Protein AF-A0A7I8I9F3-F1 (afdb_monomer_lite)

Organism: Spirodela intermedia (NCBI:txid51605)

Structure (mmCIF, N/CA/C/O backbone):
data_AF-A0A7I8I9F3-F1
#
_entry.id   AF-A0A7I8I9F3-F1
#
loop_
_atom_site.group_PDB
_atom_site.id
_atom_site.type_symbol
_atom_site.label_atom_id
_atom_site.label_alt_id
_atom_site.label_comp_id
_atom_site.label_asym_id
_atom_site.label_entity_id
_atom_site.label_seq_id
_atom_site.pdbx_PDB_ins_code
_atom_site.Cartn_x
_atom_site.Cartn_y
_atom_site.Cartn_z
_atom_site.occupancy
_atom_site.B_iso_or_equiv
_atom_site.auth_seq_id
_atom_site.auth_comp_id
_atom_site.auth_asym_id
_atom_site.auth_atom_id
_atom_site.pdbx_PDB_model_num
ATOM 1 N N . MET A 1 1 ? 22.696 16.060 -45.189 1.00 35.75 1 MET A N 1
ATOM 2 C CA . MET A 1 1 ? 22.919 15.353 -43.911 1.00 35.75 1 MET A CA 1
ATOM 3 C C . MET A 1 1 ? 21.674 15.586 -43.075 1.00 35.75 1 MET A C 1
ATOM 5 O O . MET A 1 1 ? 21.546 16.652 -42.491 1.00 35.75 1 MET A O 1
ATOM 9 N N . SER A 1 2 ? 20.690 14.686 -43.151 1.00 40.72 2 SER A N 1
ATOM 10 C CA . SER A 1 2 ? 19.454 14.842 -42.379 1.00 40.72 2 SER A CA 1
ATOM 11 C C . SER A 1 2 ? 19.778 14.616 -40.912 1.00 40.72 2 SER A C 1
ATOM 13 O O . SER A 1 2 ? 20.200 13.526 -40.532 1.00 40.72 2 SER A O 1
ATOM 15 N N . VAL A 1 3 ? 19.622 15.669 -40.116 1.00 49.75 3 VAL A N 1
ATOM 16 C CA . VAL A 1 3 ? 19.588 15.590 -38.659 1.00 49.75 3 VAL A CA 1
ATOM 17 C C . VAL A 1 3 ? 18.435 14.648 -38.327 1.00 49.75 3 VAL A C 1
ATOM 19 O O . VAL A 1 3 ? 17.273 15.012 -38.499 1.00 49.75 3 VAL A O 1
ATOM 22 N N . MET A 1 4 ? 18.742 13.406 -37.948 1.00 49.41 4 MET A N 1
ATOM 23 C CA . MET A 1 4 ? 17.748 12.543 -37.322 1.00 49.41 4 MET A CA 1
ATOM 24 C C . MET A 1 4 ? 17.435 13.196 -35.983 1.00 49.41 4 MET A C 1
ATOM 26 O O . MET A 1 4 ? 18.217 13.081 -35.043 1.00 49.41 4 MET A O 1
ATOM 30 N N . GLY A 1 5 ? 16.350 13.970 -35.936 1.00 49.72 5 GLY A N 1
ATOM 31 C CA . GLY A 1 5 ? 15.802 14.451 -34.681 1.00 49.72 5 GLY A CA 1
ATOM 32 C C . GLY A 1 5 ? 15.521 13.225 -33.831 1.00 49.72 5 GLY A C 1
ATOM 33 O O . GLY A 1 5 ? 14.683 12.403 -34.197 1.00 49.72 5 GLY A O 1
ATOM 34 N N . SER A 1 6 ? 16.279 13.058 -32.750 1.00 57.59 6 SER A N 1
ATOM 35 C CA . SER A 1 6 ? 15.941 12.098 -31.708 1.00 57.59 6 SER A CA 1
ATOM 36 C C . SER A 1 6 ? 14.482 12.352 -31.328 1.00 57.59 6 SER A C 1
ATOM 38 O O . SER A 1 6 ? 14.160 13.512 -31.040 1.00 57.59 6 SER A O 1
ATOM 40 N N . PRO A 1 7 ? 13.594 11.342 -31.380 1.00 64.19 7 PRO A N 1
ATOM 41 C CA . PRO A 1 7 ? 12.217 11.536 -30.958 1.00 64.19 7 PRO A CA 1
ATOM 42 C C . PRO A 1 7 ? 12.259 12.093 -29.535 1.00 64.19 7 PRO A C 1
ATOM 44 O O . PRO A 1 7 ? 12.897 11.506 -28.660 1.00 64.19 7 PRO A O 1
ATOM 47 N N . MET A 1 8 ? 11.680 13.280 -29.327 1.00 77.00 8 MET A N 1
ATOM 48 C CA . MET A 1 8 ? 11.521 13.825 -27.983 1.00 77.00 8 MET A CA 1
ATOM 49 C C . MET A 1 8 ? 10.540 12.906 -27.268 1.00 77.00 8 MET A C 1
ATOM 51 O O . MET A 1 8 ? 9.336 13.020 -27.459 1.00 77.00 8 MET A O 1
ATOM 55 N N . VAL A 1 9 ? 11.079 11.955 -26.512 1.00 87.06 9 VAL A N 1
ATOM 5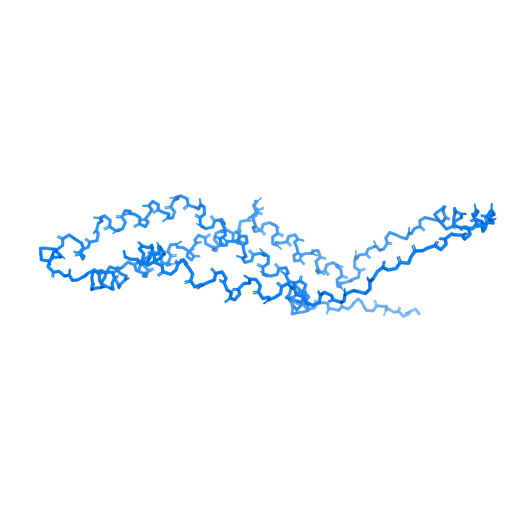6 C CA . VAL A 1 9 ? 10.287 11.058 -25.679 1.00 87.06 9 VAL A CA 1
ATOM 57 C C . VAL A 1 9 ? 9.702 11.884 -24.548 1.00 87.06 9 VAL A C 1
ATOM 59 O O . VAL A 1 9 ? 10.446 12.484 -23.767 1.00 87.06 9 VAL A O 1
ATOM 62 N N . SER A 1 10 ? 8.378 11.923 -24.475 1.00 91.25 10 SER A N 1
ATOM 63 C CA . SER A 1 10 ? 7.667 12.555 -23.373 1.00 91.25 10 SER A CA 1
ATOM 64 C C . SER A 1 10 ? 7.547 11.594 -22.180 1.00 91.25 10 SER A C 1
ATOM 66 O O . SER A 1 10 ? 7.613 10.371 -22.348 1.00 91.25 10 SER A O 1
ATOM 68 N N . PRO A 1 11 ? 7.375 12.110 -20.952 1.00 91.62 11 PRO A N 1
ATOM 69 C CA . PRO A 1 11 ? 7.046 11.281 -19.793 1.00 91.62 11 PRO A CA 1
ATOM 70 C C . PRO A 1 11 ? 5.784 10.430 -20.001 1.00 91.62 11 PRO A C 1
ATOM 72 O O . PRO A 1 11 ? 5.716 9.301 -19.514 1.00 91.62 11 PRO A O 1
ATOM 75 N N . GLU A 1 12 ? 4.808 10.949 -20.747 1.00 94.06 12 GLU A N 1
ATOM 76 C CA . GLU A 1 12 ? 3.563 10.263 -21.084 1.00 94.06 12 GLU A CA 1
ATOM 77 C C . GLU A 1 12 ? 3.822 9.013 -21.936 1.00 94.06 12 GLU A C 1
ATOM 79 O O . GLU A 1 12 ? 3.263 7.960 -21.634 1.00 94.06 12 GLU A O 1
ATOM 84 N N . ASP A 1 13 ? 4.734 9.085 -22.914 1.00 92.38 13 ASP A N 1
ATOM 85 C CA . ASP A 1 13 ? 5.115 7.932 -23.749 1.00 92.38 13 ASP A CA 1
ATOM 86 C C . ASP A 1 13 ? 5.750 6.808 -22.909 1.00 92.38 13 ASP A C 1
ATOM 88 O O . ASP A 1 13 ? 5.501 5.616 -23.119 1.00 92.38 13 ASP A O 1
ATOM 92 N N . VAL A 1 14 ? 6.579 7.183 -21.927 1.00 93.81 14 VAL A N 1
ATOM 93 C CA . VAL A 1 14 ? 7.208 6.232 -20.996 1.00 93.81 14 VAL A CA 1
ATOM 94 C C . VAL A 1 14 ? 6.147 5.564 -20.127 1.00 93.81 14 VAL A C 1
ATOM 96 O O . VAL A 1 14 ? 6.166 4.342 -19.957 1.00 93.81 14 VAL A O 1
ATOM 99 N N . LEU A 1 15 ? 5.211 6.351 -19.592 1.00 94.19 15 LEU A N 1
ATOM 100 C CA . LEU A 1 15 ? 4.132 5.842 -18.756 1.00 94.19 15 LEU A CA 1
ATOM 101 C C . LEU A 1 15 ? 3.202 4.911 -19.541 1.00 94.19 15 LEU A C 1
ATOM 103 O O . LEU A 1 15 ? 2.893 3.822 -19.062 1.00 94.19 15 LEU A O 1
ATOM 107 N N . GLU A 1 16 ? 2.800 5.297 -20.751 1.00 94.50 16 GLU A N 1
ATOM 108 C CA . GLU A 1 16 ? 1.965 4.473 -21.625 1.00 94.50 16 GLU A CA 1
ATOM 109 C C . GLU A 1 16 ? 2.648 3.135 -21.936 1.00 94.50 16 GLU A C 1
ATOM 111 O O . GLU A 1 16 ? 2.029 2.075 -21.809 1.00 94.50 16 GLU A O 1
ATOM 116 N N . SER A 1 17 ? 3.949 3.150 -22.249 1.00 94.38 17 SER A N 1
ATOM 117 C CA . SER A 1 17 ? 4.720 1.918 -22.441 1.00 94.38 17 SER A CA 1
ATOM 118 C C . SER A 1 17 ? 4.699 1.017 -21.198 1.00 94.38 17 SER A C 1
ATOM 120 O O . SER A 1 17 ? 4.470 -0.185 -21.331 1.00 94.38 17 SER A O 1
ATOM 122 N N . LEU A 1 18 ? 4.928 1.577 -20.005 1.00 95.25 18 LEU A N 1
ATOM 123 C CA . LEU A 1 18 ? 4.941 0.834 -18.734 1.00 95.25 18 LEU A CA 1
ATOM 124 C C . LEU A 1 18 ? 3.560 0.288 -18.334 1.00 95.25 18 LEU A C 1
ATOM 126 O O . LEU A 1 18 ? 3.452 -0.701 -17.603 1.00 95.25 18 LEU A O 1
ATOM 130 N N . MET A 1 19 ? 2.487 0.960 -18.749 1.00 94.44 19 MET A N 1
ATOM 131 C CA . MET A 1 19 ? 1.121 0.488 -18.532 1.00 94.44 19 MET A CA 1
ATOM 132 C C . MET A 1 19 ? 0.786 -0.666 -19.479 1.00 94.44 19 MET A C 1
ATOM 134 O O . MET A 1 19 ? 0.196 -1.659 -19.056 1.00 94.44 19 MET A O 1
ATOM 138 N N . ASN A 1 20 ? 1.204 -0.565 -20.742 1.00 94.88 20 ASN A N 1
ATOM 139 C CA . ASN A 1 20 ? 0.894 -1.549 -21.776 1.00 94.88 20 ASN A CA 1
ATOM 140 C C . ASN A 1 20 ? 1.638 -2.883 -21.602 1.00 94.88 20 ASN A C 1
ATOM 142 O O . ASN A 1 20 ? 1.128 -3.924 -22.017 1.00 94.88 20 ASN A O 1
ATOM 146 N N . ASP A 1 21 ? 2.824 -2.880 -20.989 1.00 92.56 21 ASP A N 1
ATOM 147 C CA . ASP A 1 21 ? 3.608 -4.096 -20.737 1.00 92.56 21 ASP A CA 1
ATOM 148 C C . ASP A 1 21 ? 3.331 -4.753 -19.366 1.00 92.56 21 ASP A C 1
ATOM 150 O O . ASP A 1 21 ? 3.872 -5.821 -19.065 1.00 92.56 21 ASP A O 1
ATOM 154 N N . GLY A 1 22 ? 2.454 -4.152 -18.550 1.00 93.56 22 GLY A N 1
ATOM 155 C CA . GLY A 1 22 ? 2.079 -4.650 -17.224 1.00 93.56 22 GLY A CA 1
ATOM 156 C C . GLY A 1 22 ? 3.114 -4.374 -16.127 1.00 93.56 22 GLY A C 1
ATOM 157 O O . GLY A 1 22 ? 2.980 -4.878 -15.006 1.00 93.56 22 GLY A O 1
ATOM 158 N N . THR A 1 23 ? 4.142 -3.568 -16.402 1.00 95.06 23 THR A N 1
ATOM 159 C CA . THR A 1 23 ? 5.173 -3.215 -15.418 1.00 95.06 23 THR A CA 1
ATOM 160 C C . THR A 1 23 ? 4.595 -2.413 -14.256 1.00 95.06 23 THR A C 1
ATOM 162 O O . THR A 1 23 ? 4.927 -2.694 -13.102 1.00 95.06 23 THR A O 1
ATOM 165 N N . VAL A 1 24 ? 3.672 -1.478 -14.521 1.00 94.75 24 VAL A N 1
ATOM 166 C CA . VAL A 1 24 ? 2.974 -0.717 -13.463 1.00 94.75 24 VAL A CA 1
ATOM 167 C C . VAL A 1 24 ? 2.241 -1.652 -12.496 1.00 94.75 24 VAL A C 1
ATOM 169 O O . VAL A 1 24 ? 2.320 -1.480 -11.279 1.00 94.75 24 VAL A O 1
ATOM 172 N N . ASP A 1 25 ? 1.582 -2.690 -13.013 1.00 96.31 25 ASP A N 1
ATOM 173 C CA . ASP A 1 25 ? 0.880 -3.676 -12.189 1.00 96.31 25 ASP A CA 1
ATOM 174 C C . ASP A 1 25 ? 1.836 -4.530 -11.358 1.00 96.31 25 ASP A C 1
ATOM 176 O O . ASP A 1 25 ? 1.572 -4.796 -10.181 1.00 96.31 25 ASP A O 1
ATOM 180 N N . SER A 1 26 ? 2.966 -4.925 -11.948 1.00 96.81 26 SER A N 1
ATOM 181 C CA . SER A 1 26 ? 4.029 -5.656 -11.257 1.00 96.81 26 SER A CA 1
ATOM 182 C C . SER A 1 26 ? 4.612 -4.837 -10.101 1.00 96.81 26 SER A C 1
ATOM 184 O O . SER A 1 26 ? 4.713 -5.334 -8.976 1.00 96.81 26 SER A O 1
ATOM 186 N N . ILE A 1 27 ? 4.914 -3.556 -10.339 1.00 95.88 27 ILE A N 1
ATOM 187 C CA . ILE A 1 27 ? 5.397 -2.623 -9.310 1.00 95.88 27 ILE A CA 1
ATOM 188 C C . ILE A 1 27 ? 4.346 -2.458 -8.208 1.00 95.88 27 ILE A C 1
ATOM 190 O O . ILE A 1 27 ? 4.662 -2.614 -7.028 1.00 95.88 27 ILE A O 1
ATOM 194 N N . ARG A 1 28 ? 3.078 -2.228 -8.571 1.00 96.00 28 ARG A N 1
ATOM 195 C CA . ARG A 1 28 ? 1.970 -2.126 -7.609 1.00 96.00 28 ARG A CA 1
ATOM 196 C C . ARG A 1 28 ? 1.875 -3.368 -6.722 1.00 96.00 28 ARG A C 1
ATOM 198 O O . ARG A 1 28 ? 1.729 -3.247 -5.507 1.00 96.00 28 ARG A O 1
ATOM 205 N N . LEU A 1 29 ? 1.994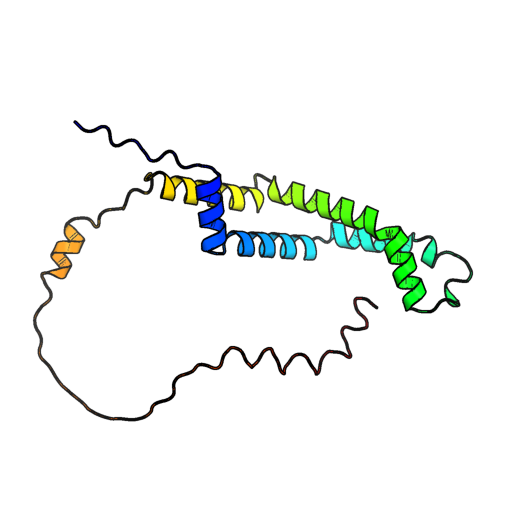 -4.561 -7.304 1.00 96.81 29 LEU A N 1
ATOM 206 C CA . LEU A 1 29 ? 1.962 -5.815 -6.555 1.00 96.81 29 LEU A CA 1
ATOM 207 C C . LEU A 1 29 ? 3.156 -5.942 -5.596 1.00 96.81 29 LEU A C 1
ATOM 209 O O . LEU A 1 29 ? 2.976 -6.370 -4.455 1.00 96.81 29 LEU A O 1
ATOM 213 N N . LYS A 1 30 ? 4.360 -5.539 -6.022 1.00 96.44 30 LYS A N 1
ATOM 214 C CA . LYS A 1 30 ? 5.555 -5.519 -5.163 1.00 96.44 30 LYS A CA 1
ATOM 215 C C . LYS A 1 30 ? 5.381 -4.591 -3.962 1.00 96.44 30 LYS A C 1
ATOM 217 O O . LYS A 1 30 ? 5.643 -5.027 -2.842 1.00 96.44 30 LYS A O 1
ATOM 222 N N . ILE A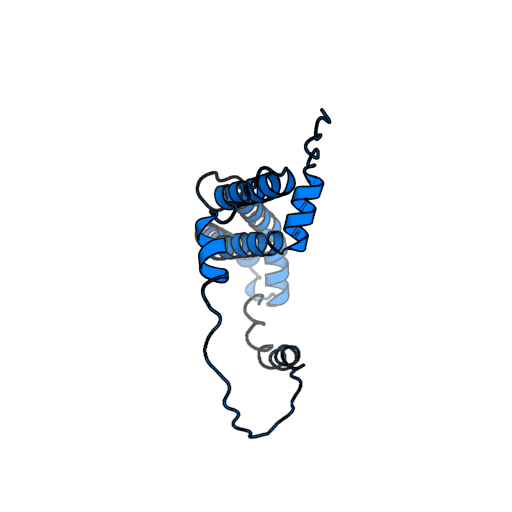 1 31 ? 4.876 -3.374 -4.177 1.00 95.94 31 ILE A N 1
ATOM 223 C CA . ILE A 1 31 ? 4.578 -2.410 -3.105 1.00 95.94 31 ILE A CA 1
ATOM 224 C C . ILE A 1 31 ? 3.593 -3.022 -2.103 1.00 95.94 31 ILE A C 1
ATOM 226 O O . ILE A 1 31 ? 3.862 -3.048 -0.904 1.00 95.94 31 ILE A O 1
ATOM 230 N N . ILE A 1 32 ? 2.478 -3.582 -2.588 1.00 95.38 32 ILE A N 1
ATOM 231 C CA . ILE A 1 32 ? 1.465 -4.220 -1.732 1.00 95.38 32 ILE A CA 1
ATOM 232 C C . ILE A 1 32 ? 2.079 -5.356 -0.908 1.00 95.38 32 ILE A C 1
ATOM 234 O O . ILE A 1 32 ? 1.805 -5.468 0.286 1.00 95.38 32 ILE A O 1
ATOM 238 N N . ASN A 1 33 ? 2.905 -6.204 -1.521 1.00 96.62 33 ASN A N 1
ATOM 239 C CA . ASN A 1 33 ? 3.527 -7.328 -0.827 1.00 96.62 33 ASN A CA 1
ATOM 240 C C . ASN A 1 33 ? 4.516 -6.866 0.249 1.00 96.62 33 ASN A C 1
ATOM 242 O O . ASN A 1 33 ? 4.523 -7.434 1.339 1.00 96.62 33 ASN A O 1
ATOM 246 N N . GLN A 1 34 ? 5.303 -5.821 -0.018 1.00 95.31 34 GLN A N 1
ATOM 247 C CA . GLN A 1 34 ? 6.218 -5.260 0.977 1.00 95.31 34 GLN A CA 1
ATOM 248 C C . GLN A 1 34 ? 5.471 -4.585 2.132 1.00 95.31 34 GLN A C 1
ATOM 250 O O . GLN A 1 34 ? 5.813 -4.827 3.285 1.00 95.31 34 GLN A O 1
ATOM 255 N N . LEU A 1 35 ? 4.391 -3.841 1.864 1.00 94.50 35 LEU A N 1
ATOM 256 C CA . LEU A 1 35 ? 3.532 -3.299 2.925 1.00 94.50 35 LEU A CA 1
ATOM 257 C C . LEU A 1 35 ? 2.887 -4.398 3.772 1.00 94.50 35 LEU A C 1
ATOM 259 O O . LEU A 1 35 ? 2.868 -4.305 4.995 1.00 94.50 35 LEU A O 1
ATOM 263 N N . LYS A 1 36 ? 2.379 -5.462 3.140 1.00 93.50 36 LYS A N 1
ATOM 264 C CA . LYS A 1 36 ? 1.805 -6.616 3.851 1.00 93.50 36 LYS A CA 1
ATOM 265 C C . LYS A 1 36 ? 2.835 -7.352 4.706 1.00 93.50 36 LYS A C 1
ATOM 267 O O . LYS A 1 36 ? 2.455 -7.994 5.682 1.00 93.50 36 LYS A O 1
ATOM 272 N N . ALA A 1 37 ? 4.113 -7.293 4.344 1.00 95.25 37 ALA A N 1
ATOM 273 C CA . ALA A 1 37 ? 5.215 -7.863 5.112 1.00 95.25 37 ALA A CA 1
ATOM 274 C C . ALA A 1 37 ? 5.807 -6.883 6.142 1.00 95.25 37 ALA A C 1
ATOM 276 O O . ALA A 1 37 ? 6.666 -7.279 6.924 1.00 95.25 37 ALA A O 1
ATOM 277 N N . ASN A 1 38 ? 5.361 -5.623 6.168 1.00 94.62 38 ASN A N 1
ATOM 278 C CA . ASN A 1 38 ? 5.882 -4.615 7.079 1.00 94.62 38 ASN A CA 1
ATOM 279 C C . ASN A 1 38 ? 5.358 -4.855 8.505 1.00 94.62 38 ASN A C 1
ATOM 281 O O . ASN A 1 38 ? 4.223 -4.511 8.843 1.00 94.62 38 ASN A O 1
ATOM 285 N N . GLU A 1 39 ? 6.207 -5.440 9.348 1.00 95.56 39 GLU A N 1
ATOM 286 C CA . GLU A 1 39 ? 5.892 -5.712 10.753 1.00 95.56 39 GLU A CA 1
ATOM 287 C C . GLU A 1 39 ? 5.687 -4.437 11.575 1.00 95.56 39 GLU A C 1
ATOM 289 O O . GLU A 1 39 ? 4.878 -4.429 12.497 1.00 95.56 39 GLU A O 1
ATOM 294 N N . GLU A 1 40 ? 6.342 -3.325 11.236 1.00 95.25 40 GLU A N 1
ATOM 295 C CA . GLU A 1 40 ? 6.138 -2.063 11.949 1.00 95.25 40 GLU A CA 1
ATOM 296 C C . GLU A 1 40 ? 4.712 -1.530 11.752 1.00 95.25 40 GLU A C 1
ATOM 298 O O . GLU A 1 40 ? 4.068 -1.090 12.707 1.00 95.25 40 GLU A O 1
ATOM 303 N N . LEU A 1 41 ? 4.186 -1.610 10.526 1.00 95.31 41 LEU A N 1
ATOM 304 C CA . LEU A 1 41 ? 2.814 -1.204 10.225 1.00 95.31 41 LEU A CA 1
ATOM 305 C C . LEU A 1 41 ? 1.791 -2.129 10.904 1.00 95.31 41 LEU A C 1
ATOM 307 O O . LEU A 1 41 ? 0.778 -1.653 11.427 1.00 95.31 41 LEU A O 1
ATOM 311 N N . LYS A 1 42 ? 2.070 -3.439 10.956 1.00 95.88 42 LYS A N 1
ATOM 312 C CA . LYS A 1 42 ? 1.240 -4.409 11.689 1.00 95.88 42 LYS A CA 1
ATOM 313 C C . LYS A 1 42 ? 1.228 -4.116 13.184 1.00 95.88 42 LYS A C 1
ATOM 315 O O . LYS A 1 42 ? 0.154 -3.966 13.757 1.00 95.88 42 LYS A O 1
ATOM 320 N N . ASN A 1 43 ? 2.402 -3.963 13.792 1.00 96.81 43 ASN A N 1
ATOM 321 C CA . ASN A 1 43 ? 2.547 -3.675 15.218 1.00 96.81 43 ASN A CA 1
ATOM 322 C C . ASN A 1 43 ? 1.900 -2.341 15.590 1.00 96.81 43 ASN A C 1
ATOM 324 O O . ASN A 1 43 ? 1.230 -2.239 16.615 1.00 96.81 43 ASN A O 1
ATOM 328 N N . TYR A 1 44 ? 2.035 -1.329 14.731 1.00 96.00 44 TYR A N 1
ATOM 329 C CA . TYR A 1 44 ? 1.328 -0.067 14.900 1.00 96.00 44 TYR A CA 1
ATOM 330 C C . TYR A 1 44 ? -0.189 -0.275 14.930 1.00 96.00 44 TYR A C 1
ATOM 332 O O . TYR A 1 44 ? -0.839 0.170 15.874 1.00 96.00 44 TYR A O 1
ATOM 340 N N . THR A 1 45 ? -0.737 -1.001 13.952 1.00 94.12 45 THR A N 1
ATOM 341 C CA . THR A 1 45 ? -2.177 -1.285 13.864 1.00 94.12 45 THR A CA 1
ATOM 342 C C . THR A 1 45 ? -2.672 -2.066 15.083 1.00 94.12 45 THR A C 1
ATOM 344 O O . THR A 1 45 ? -3.678 -1.685 15.673 1.00 94.12 45 THR A O 1
ATOM 347 N N . ILE A 1 46 ? -1.936 -3.094 15.522 1.00 95.31 46 ILE A N 1
ATOM 348 C CA . ILE A 1 46 ? -2.241 -3.853 16.746 1.00 95.31 46 ILE A CA 1
ATOM 349 C C . ILE A 1 46 ? -2.278 -2.911 17.955 1.00 95.31 46 ILE A C 1
ATOM 351 O O . ILE A 1 46 ? -3.273 -2.877 18.672 1.00 95.31 46 ILE A O 1
ATOM 355 N N . SER A 1 47 ? -1.255 -2.069 18.129 1.00 96.19 47 SER A N 1
ATOM 356 C CA . SER A 1 47 ? -1.192 -1.133 19.259 1.00 96.19 47 SER A CA 1
ATOM 357 C C . SER A 1 47 ? -2.312 -0.084 19.248 1.00 96.19 47 SER A C 1
ATOM 359 O O . SER A 1 47 ? -2.734 0.386 20.303 1.00 96.19 47 SER A O 1
ATOM 361 N N . MET A 1 48 ? -2.800 0.298 18.064 1.00 94.75 48 MET A N 1
ATOM 362 C CA . MET A 1 48 ? -3.942 1.200 17.914 1.00 94.75 48 MET A CA 1
ATOM 363 C C . MET A 1 48 ? -5.248 0.512 18.316 1.00 94.75 48 MET A C 1
ATOM 365 O O . MET A 1 48 ? -6.062 1.116 19.009 1.00 94.75 48 MET A O 1
ATOM 369 N N . VAL A 1 49 ? -5.422 -0.758 17.942 1.00 94.19 49 VAL A N 1
ATOM 370 C CA . VAL A 1 49 ? -6.572 -1.574 18.355 1.00 94.19 49 VAL A CA 1
ATOM 371 C C . VAL A 1 49 ? -6.566 -1.792 19.868 1.00 94.19 49 VAL A C 1
ATOM 373 O O . VAL A 1 49 ? -7.584 -1.574 20.512 1.00 94.19 49 VAL A O 1
ATOM 376 N N . GLU A 1 50 ? -5.424 -2.128 20.466 1.00 93.81 50 GLU A N 1
ATOM 377 C CA . GLU A 1 50 ? -5.302 -2.309 21.923 1.00 93.81 50 GLU A CA 1
ATOM 378 C C . GLU A 1 50 ? -5.673 -1.043 22.711 1.00 93.81 50 GLU A C 1
ATOM 380 O O . GLU A 1 50 ? -6.283 -1.118 23.778 1.00 93.81 50 GLU A O 1
ATOM 385 N N . ARG A 1 51 ? -5.335 0.134 22.174 1.00 94.12 51 ARG A N 1
ATOM 386 C CA . ARG A 1 51 ? -5.635 1.441 22.781 1.00 94.12 51 ARG A CA 1
ATOM 387 C C . ARG A 1 51 ? -6.971 2.037 22.332 1.00 94.12 51 ARG A C 1
ATOM 389 O O . ARG A 1 51 ? -7.277 3.164 22.722 1.00 94.12 51 ARG A O 1
ATOM 396 N N . SER A 1 52 ? -7.753 1.321 21.524 1.00 94.56 52 SER A N 1
ATOM 397 C CA . SER A 1 52 ? -9.019 1.813 20.976 1.00 94.56 52 SER A CA 1
ATOM 398 C C . SER A 1 52 ? -9.992 2.182 22.087 1.00 94.56 52 SER A C 1
ATOM 400 O O . SER A 1 52 ? -10.214 1.415 23.027 1.00 94.56 52 SER A O 1
ATOM 402 N N . LYS A 1 53 ? -10.632 3.343 21.959 1.00 93.62 53 LYS A N 1
ATOM 403 C CA . LYS A 1 53 ? -11.705 3.740 22.869 1.00 93.62 53 LYS A CA 1
ATOM 404 C C . LYS A 1 53 ? -12.928 2.861 22.668 1.00 93.62 53 LYS A C 1
ATOM 406 O O . LYS A 1 53 ? -13.555 2.507 23.658 1.00 93.62 53 LYS A O 1
ATOM 411 N N . VAL A 1 54 ? -13.242 2.481 21.428 1.00 93.12 54 VAL A N 1
ATOM 412 C CA . VAL A 1 54 ? -14.377 1.599 21.110 1.00 93.12 54 VAL A CA 1
ATOM 413 C C . VAL A 1 54 ? -14.290 0.293 21.898 1.00 93.12 54 VAL A C 1
ATOM 415 O O . VAL A 1 54 ? -15.268 -0.093 22.530 1.00 93.12 54 VAL A O 1
ATOM 418 N N . LEU A 1 55 ? -13.114 -0.341 21.940 1.00 91.38 55 LEU A N 1
ATOM 419 C CA . LEU A 1 55 ? -12.927 -1.597 22.677 1.00 91.38 55 LEU A CA 1
ATOM 420 C C . LEU A 1 55 ? -12.810 -1.411 24.195 1.00 91.38 55 LEU A C 1
ATOM 422 O O . LEU A 1 55 ? -13.233 -2.283 24.948 1.00 91.38 55 LEU A O 1
ATOM 426 N N . ASN A 1 56 ? -12.254 -0.287 24.651 1.00 92.75 56 ASN A N 1
ATOM 427 C CA . ASN A 1 56 ? -12.038 -0.021 26.077 1.00 92.75 56 ASN A CA 1
ATOM 428 C C . ASN A 1 56 ? -13.220 0.699 26.763 1.00 92.75 56 ASN A C 1
ATOM 430 O O . ASN A 1 56 ? -13.137 1.030 27.948 1.00 92.75 56 ASN A O 1
ATOM 434 N N . THR A 1 57 ? -14.319 0.962 26.050 1.00 91.62 57 THR A N 1
ATOM 435 C CA . THR A 1 57 ? -15.512 1.608 26.619 1.00 91.62 57 THR A CA 1
ATOM 436 C C . THR A 1 57 ? -16.410 0.573 27.309 1.00 91.62 57 THR A C 1
ATOM 438 O O . THR A 1 57 ? -16.715 -0.462 26.713 1.00 91.62 57 THR A O 1
ATOM 441 N N . PRO A 1 58 ? -16.895 0.834 28.540 1.00 86.81 58 PRO A N 1
ATOM 442 C CA . PRO A 1 58 ? -17.841 -0.061 29.202 1.00 86.81 58 PRO A CA 1
ATOM 443 C C . PRO A 1 58 ? -19.130 -0.194 28.378 1.00 86.81 58 PRO A C 1
ATOM 445 O O . PRO A 1 58 ? -19.739 0.810 28.008 1.00 86.81 58 PRO A O 1
ATOM 448 N N . GLY A 1 59 ? -19.565 -1.425 28.106 1.00 86.81 59 GLY A N 1
ATOM 449 C CA . GLY A 1 59 ? -20.708 -1.712 27.238 1.00 86.81 59 GLY A CA 1
ATOM 450 C C . GLY A 1 59 ? -20.322 -2.204 25.842 1.00 86.81 59 GLY A C 1
ATOM 451 O O . GLY A 1 59 ? -21.207 -2.670 25.121 1.00 86.81 59 GLY A O 1
ATOM 452 N N . ALA A 1 60 ? -19.035 -2.171 25.473 1.00 89.31 60 ALA A N 1
ATOM 453 C CA . ALA A 1 60 ? -18.528 -2.792 24.248 1.00 89.31 60 ALA A CA 1
ATOM 454 C C . ALA A 1 60 ? -18.893 -4.287 24.173 1.00 89.31 60 ALA A C 1
ATOM 456 O O . ALA A 1 60 ? -19.231 -4.797 23.110 1.00 89.31 60 ALA A O 1
ATOM 457 N N . GLU A 1 61 ? -18.943 -4.977 25.315 1.00 89.25 61 GLU A N 1
ATOM 458 C CA . GLU A 1 61 ? -19.329 -6.387 25.417 1.00 89.25 61 GLU A CA 1
ATOM 459 C C . GLU A 1 61 ? -20.790 -6.677 25.030 1.00 89.25 61 GLU A C 1
ATOM 461 O O . GLU A 1 61 ? -21.153 -7.832 24.806 1.00 89.25 61 GLU A O 1
ATOM 466 N N . LYS A 1 62 ? -21.638 -5.644 24.963 1.00 92.38 62 LYS A N 1
ATOM 467 C CA . LYS A 1 62 ? -23.061 -5.754 24.602 1.00 92.38 62 LYS A CA 1
ATOM 468 C C . LYS A 1 62 ? -23.325 -5.435 23.133 1.00 92.38 62 LYS A C 1
ATOM 470 O O . LYS A 1 62 ? -24.437 -5.668 22.664 1.00 92.38 62 LYS A O 1
ATOM 475 N N . GLN A 1 63 ? -22.341 -4.881 22.428 1.00 90.69 63 GLN A N 1
ATOM 476 C CA . GLN A 1 63 ? -22.456 -4.563 21.011 1.00 90.69 63 GLN A CA 1
ATOM 477 C C . GLN A 1 63 ? -22.315 -5.821 20.160 1.00 90.69 63 GLN A C 1
ATOM 479 O O . GLN A 1 63 ? -21.637 -6.788 20.517 1.00 90.69 63 GLN A O 1
ATOM 484 N N . THR A 1 64 ? -22.956 -5.813 18.995 1.00 94.19 64 THR A N 1
ATOM 485 C CA . THR A 1 64 ? -22.750 -6.881 18.023 1.00 94.19 64 THR A CA 1
ATOM 486 C C . THR A 1 64 ? -21.358 -6.777 17.413 1.00 94.19 64 THR A C 1
ATOM 488 O O . THR A 1 64 ? -20.772 -5.700 17.302 1.00 94.19 64 THR A O 1
ATOM 491 N N . LYS A 1 65 ? -20.840 -7.909 16.934 1.00 92.50 65 LYS A N 1
ATOM 492 C CA . LYS A 1 65 ? -19.540 -7.963 16.259 1.00 92.50 65 LYS A CA 1
ATOM 493 C C . LYS A 1 65 ? -19.426 -6.938 15.122 1.00 92.50 65 LYS A C 1
ATOM 495 O O . LYS A 1 65 ? -18.402 -6.286 14.978 1.00 92.50 65 LYS A O 1
ATOM 500 N N . ARG A 1 66 ? -20.507 -6.759 14.357 1.00 94.75 66 ARG A N 1
ATOM 501 C CA . ARG A 1 66 ? -20.570 -5.787 13.264 1.00 94.75 66 ARG A CA 1
ATOM 502 C C . ARG A 1 66 ? -20.439 -4.348 13.762 1.00 94.75 66 ARG A C 1
ATOM 504 O O . ARG A 1 66 ? -19.652 -3.598 13.205 1.00 94.75 66 ARG A O 1
ATOM 511 N N . GLU A 1 67 ? -21.182 -3.979 14.801 1.00 93.19 67 GLU A N 1
ATOM 512 C CA . GLU A 1 67 ? -21.131 -2.625 15.370 1.00 93.19 67 GLU A CA 1
ATOM 513 C C . GLU A 1 67 ? -19.749 -2.308 15.941 1.00 93.19 67 GLU A C 1
ATOM 515 O O . GLU A 1 67 ? -19.235 -1.219 15.701 1.00 93.19 67 GLU A O 1
ATOM 520 N N . LEU A 1 68 ? -19.118 -3.275 16.619 1.00 93.69 68 LEU A N 1
ATOM 521 C CA . LEU A 1 68 ? -17.753 -3.129 17.126 1.00 93.69 68 LEU A CA 1
ATOM 522 C C . LEU A 1 68 ? -16.756 -2.881 15.997 1.00 93.69 68 LEU A C 1
ATOM 524 O O . LEU A 1 68 ? -15.934 -1.977 16.103 1.00 93.69 68 LEU A O 1
ATOM 528 N N . PHE A 1 69 ? -16.830 -3.648 14.910 1.00 93.56 69 PHE A N 1
ATOM 529 C CA . PHE A 1 69 ? -15.911 -3.482 13.786 1.00 93.56 69 PHE A CA 1
ATOM 530 C C . PHE A 1 69 ? -16.147 -2.202 13.001 1.00 93.56 69 PHE A C 1
ATOM 532 O O . PHE A 1 69 ? -15.180 -1.531 12.645 1.00 93.56 69 PHE A O 1
ATOM 539 N N . ASP A 1 70 ? -17.405 -1.835 12.768 1.00 95.31 70 ASP A N 1
ATOM 540 C CA . ASP A 1 70 ? -17.748 -0.585 12.095 1.00 95.31 70 ASP A CA 1
ATOM 541 C C . ASP A 1 70 ? -17.275 0.621 12.932 1.00 95.31 70 ASP A C 1
ATOM 543 O O . ASP A 1 70 ? -16.649 1.537 12.395 1.00 95.31 70 ASP A O 1
ATOM 547 N N . ALA A 1 71 ? -17.481 0.596 14.254 1.00 93.94 71 ALA A N 1
ATOM 548 C CA . ALA A 1 71 ? -17.013 1.643 15.162 1.00 93.94 71 ALA A CA 1
ATOM 549 C C . ALA A 1 71 ? -15.479 1.685 15.268 1.00 93.94 71 ALA A C 1
ATOM 551 O O . ALA A 1 71 ? -14.882 2.759 15.188 1.00 93.94 71 ALA A O 1
ATOM 552 N N . LEU A 1 72 ? -14.822 0.527 15.392 1.00 94.50 72 LEU A N 1
ATOM 553 C CA . LEU A 1 72 ? -13.362 0.424 15.434 1.00 94.50 72 LEU A CA 1
ATOM 554 C C . LEU A 1 72 ? -12.734 0.928 14.129 1.00 94.50 72 LEU A C 1
ATOM 556 O O . LEU A 1 72 ? -11.731 1.640 14.152 1.00 94.50 72 LEU A O 1
ATOM 560 N N . ARG A 1 73 ? -13.342 0.600 12.983 1.00 93.69 73 ARG A N 1
ATOM 561 C CA . ARG A 1 73 ? -12.925 1.117 11.681 1.00 93.69 73 ARG A CA 1
ATOM 562 C C . ARG A 1 73 ? -13.054 2.635 11.637 1.00 93.69 73 ARG A C 1
ATOM 564 O O . ARG A 1 73 ? -12.082 3.289 11.282 1.00 93.69 73 ARG A O 1
ATOM 571 N N . GLN A 1 74 ? -14.198 3.193 12.033 1.00 95.25 74 GLN A N 1
ATOM 572 C CA . GLN A 1 74 ? -14.385 4.649 12.078 1.00 95.25 74 GLN A CA 1
ATOM 573 C C . GLN A 1 74 ? -13.340 5.351 12.955 1.00 95.25 74 GLN A C 1
ATOM 575 O O . GLN A 1 74 ? -12.888 6.439 12.606 1.00 95.25 74 GLN A O 1
ATOM 580 N N . GLU A 1 75 ? -12.940 4.739 14.072 1.00 95.75 75 GLU A N 1
ATOM 581 C CA . GLU A 1 75 ? -11.925 5.298 14.968 1.00 95.75 75 GLU A CA 1
ATOM 582 C C . GLU A 1 75 ? -10.512 5.239 14.364 1.00 95.75 75 GLU A C 1
ATOM 584 O O . GLU A 1 75 ? -9.758 6.210 14.444 1.00 95.75 75 GLU A O 1
ATOM 589 N N . LEU A 1 76 ? -10.134 4.099 13.781 1.00 95.56 76 LEU A N 1
ATOM 590 C CA . LEU A 1 76 ? -8.736 3.805 13.457 1.00 95.56 76 LEU A CA 1
ATOM 591 C C . LEU A 1 76 ? -8.360 4.036 11.990 1.00 95.56 76 LEU A C 1
ATOM 593 O O . LEU A 1 76 ? -7.182 4.281 11.713 1.00 95.56 76 LEU A O 1
ATOM 597 N N . GLU A 1 77 ? -9.320 3.969 11.059 1.00 93.31 77 GLU A N 1
ATOM 598 C CA . GLU A 1 77 ? -9.081 3.929 9.608 1.00 93.31 77 GLU A CA 1
ATOM 599 C C . GLU A 1 77 ? -8.170 5.062 9.141 1.00 93.31 77 GLU A C 1
ATOM 601 O O . GLU A 1 77 ? -7.142 4.791 8.526 1.00 93.31 77 GLU A O 1
ATOM 606 N N . THR A 1 78 ? -8.477 6.308 9.501 1.00 95.38 78 THR A N 1
ATOM 607 C CA . THR A 1 78 ? -7.680 7.469 9.083 1.00 95.38 78 THR A CA 1
ATOM 608 C C . THR A 1 78 ? -6.221 7.344 9.522 1.00 95.38 78 THR A C 1
ATOM 610 O O . THR A 1 78 ? -5.322 7.439 8.694 1.00 95.38 78 THR A O 1
ATOM 613 N N . SER A 1 79 ? -5.970 7.047 10.800 1.00 94.94 79 SER A N 1
ATOM 614 C CA . SER A 1 79 ? -4.606 6.972 11.347 1.00 94.94 79 SER A CA 1
ATOM 615 C C . SER A 1 79 ? -3.772 5.834 10.745 1.00 94.94 79 SER A C 1
ATOM 617 O O . SER A 1 79 ? -2.591 6.002 10.430 1.00 94.94 79 SER A O 1
ATOM 619 N N . VAL A 1 80 ? -4.394 4.670 10.535 1.00 94.81 80 VAL A N 1
ATOM 620 C CA . VAL A 1 80 ? -3.738 3.500 9.943 1.00 94.81 80 VAL A CA 1
ATOM 621 C C . VAL A 1 80 ? -3.461 3.741 8.462 1.00 94.81 80 VAL A C 1
ATOM 623 O O . VAL A 1 80 ? -2.359 3.449 7.992 1.00 94.81 80 VAL A O 1
ATOM 626 N N . LEU A 1 81 ? -4.424 4.311 7.730 1.00 94.69 81 LEU A N 1
ATOM 627 C CA . LEU A 1 81 ? -4.261 4.637 6.315 1.00 94.69 81 LEU A CA 1
ATOM 628 C C . LEU A 1 81 ? -3.226 5.738 6.093 1.00 94.69 81 LEU A C 1
ATOM 630 O O . LEU A 1 81 ? -2.452 5.641 5.144 1.00 94.69 81 LEU A O 1
ATOM 634 N N . GLU A 1 82 ? -3.153 6.746 6.961 1.00 96.19 82 GLU A N 1
ATOM 635 C CA . GLU A 1 82 ? -2.109 7.773 6.900 1.00 96.19 82 GLU A CA 1
ATOM 636 C C . GLU A 1 82 ? -0.717 7.163 7.090 1.00 96.19 82 GLU A C 1
ATOM 638 O O . GLU A 1 82 ? 0.177 7.408 6.273 1.00 96.19 82 GLU A O 1
ATOM 643 N N . LYS A 1 83 ? -0.529 6.307 8.108 1.00 95.31 83 LYS A N 1
ATOM 644 C CA . LYS A 1 83 ? 0.763 5.637 8.324 1.00 95.31 83 LYS A CA 1
ATOM 645 C C . LYS A 1 83 ? 1.128 4.715 7.157 1.00 95.31 83 LYS A C 1
ATOM 647 O O . LYS A 1 83 ? 2.273 4.729 6.707 1.00 95.31 83 LYS A O 1
ATOM 652 N N . ALA A 1 84 ? 0.165 3.957 6.631 1.00 94.69 84 ALA A N 1
ATOM 653 C CA . ALA A 1 84 ? 0.374 3.110 5.460 1.00 94.69 84 ALA A CA 1
ATOM 654 C C . ALA A 1 84 ? 0.739 3.935 4.215 1.00 94.69 84 ALA A C 1
ATOM 656 O O . ALA A 1 84 ? 1.675 3.585 3.501 1.00 94.69 84 ALA A O 1
ATOM 657 N N . SER A 1 85 ? 0.049 5.054 3.980 1.00 96.31 85 SER A N 1
ATOM 658 C CA . SER A 1 85 ? 0.310 5.950 2.846 1.00 96.31 85 SER A CA 1
ATOM 659 C C . SER A 1 85 ? 1.715 6.539 2.912 1.00 96.31 85 SER A C 1
ATOM 661 O O . SER A 1 85 ? 2.411 6.597 1.900 1.00 96.31 85 SER A O 1
ATOM 663 N N . ARG A 1 86 ? 2.167 6.924 4.111 1.00 95.69 86 ARG A N 1
ATOM 664 C CA . ARG A 1 86 ? 3.539 7.393 4.320 1.00 95.69 86 ARG A CA 1
ATOM 665 C C . ARG A 1 86 ? 4.562 6.303 4.015 1.00 95.69 86 ARG A C 1
ATOM 667 O O . ARG A 1 86 ? 5.487 6.557 3.253 1.00 95.69 86 ARG A O 1
ATOM 674 N N . ALA A 1 87 ? 4.342 5.092 4.525 1.00 95.81 87 ALA A N 1
ATOM 675 C CA . ALA A 1 87 ? 5.218 3.952 4.267 1.00 95.81 87 ALA A CA 1
ATOM 676 C C . ALA A 1 87 ? 5.308 3.605 2.768 1.00 95.81 87 ALA A C 1
ATOM 678 O O . ALA A 1 87 ? 6.373 3.229 2.285 1.00 95.81 87 ALA A O 1
ATOM 679 N N . VAL A 1 88 ? 4.215 3.759 2.007 1.00 96.56 88 VAL A N 1
ATOM 680 C CA . VAL A 1 88 ? 4.237 3.605 0.541 1.00 96.56 88 VAL A CA 1
ATOM 681 C C . VAL A 1 88 ? 5.129 4.649 -0.112 1.00 96.56 88 VAL A C 1
ATOM 683 O O . VAL A 1 88 ? 5.961 4.294 -0.942 1.00 96.56 88 VAL A O 1
ATOM 686 N N . TRP A 1 89 ? 4.962 5.924 0.242 1.00 96.12 89 TRP A N 1
ATOM 687 C CA . TRP A 1 89 ? 5.773 6.990 -0.338 1.00 96.12 89 TRP A CA 1
ATOM 688 C C . TRP A 1 89 ? 7.251 6.836 -0.004 1.00 96.12 89 TRP A C 1
ATOM 690 O O . TRP A 1 89 ? 8.081 6.970 -0.894 1.00 96.12 89 TRP A O 1
ATOM 700 N N . GLU A 1 90 ? 7.574 6.485 1.239 1.00 94.88 90 GLU A N 1
ATOM 701 C CA . GLU A 1 90 ? 8.945 6.179 1.655 1.00 94.88 90 GLU A CA 1
ATOM 702 C C . GLU A 1 90 ? 9.533 5.026 0.839 1.00 94.88 90 GLU A C 1
ATOM 704 O O . GLU A 1 90 ? 10.690 5.086 0.443 1.00 94.88 90 GLU A O 1
ATOM 709 N N . LEU A 1 91 ? 8.728 4.012 0.515 1.00 95.00 91 LEU A N 1
ATOM 710 C CA . LEU A 1 91 ? 9.176 2.883 -0.290 1.00 95.00 91 LEU A CA 1
ATOM 711 C C . LEU A 1 91 ? 9.394 3.235 -1.771 1.00 95.00 91 LEU A C 1
ATOM 713 O O . LEU A 1 91 ? 10.337 2.738 -2.388 1.00 95.00 91 LEU A O 1
ATOM 717 N N . ILE A 1 92 ? 8.520 4.066 -2.344 1.00 94.25 92 ILE A N 1
ATOM 718 C CA . ILE A 1 92 ? 8.619 4.519 -3.741 1.00 94.25 92 ILE A CA 1
ATOM 719 C C . ILE A 1 92 ? 9.794 5.487 -3.920 1.00 94.25 92 ILE A C 1
ATOM 721 O O . ILE A 1 92 ? 10.449 5.454 -4.957 1.00 94.25 92 ILE A O 1
ATOM 725 N N . LEU A 1 93 ? 10.056 6.336 -2.925 1.00 94.06 93 LEU A N 1
ATOM 726 C CA . LEU A 1 93 ? 11.108 7.356 -2.964 1.00 94.06 93 LEU A CA 1
ATOM 727 C C . LEU A 1 93 ? 12.465 6.854 -2.442 1.00 94.06 93 LEU A C 1
ATOM 729 O O . LEU A 1 93 ? 13.422 7.620 -2.420 1.00 94.06 93 LEU A O 1
ATOM 733 N N . ASP A 1 94 ? 12.565 5.598 -1.999 1.00 93.44 94 ASP A N 1
ATOM 734 C CA . ASP A 1 94 ? 13.821 5.030 -1.507 1.00 93.44 94 ASP A CA 1
ATOM 735 C C . ASP A 1 94 ? 14.799 4.708 -2.649 1.00 93.44 94 ASP A C 1
ATOM 737 O O . ASP A 1 94 ? 14.563 3.819 -3.469 1.00 93.44 94 ASP A O 1
ATOM 741 N N . ASP A 1 95 ? 15.967 5.346 -2.630 1.00 91.50 95 ASP A N 1
ATOM 742 C CA . ASP A 1 95 ? 17.031 5.168 -3.629 1.00 91.50 95 ASP A CA 1
ATOM 743 C C . ASP A 1 95 ? 17.813 3.848 -3.491 1.00 91.50 95 ASP A C 1
ATOM 745 O O . ASP A 1 95 ? 18.775 3.597 -4.226 1.00 91.50 95 ASP A O 1
ATOM 749 N N . LYS A 1 96 ? 17.462 2.996 -2.520 1.00 88.56 96 LYS A N 1
ATOM 750 C CA . LYS A 1 96 ? 18.236 1.789 -2.191 1.00 88.56 96 LYS A CA 1
ATOM 751 C C . LYS A 1 96 ? 17.541 0.494 -2.581 1.00 88.56 96 LYS A C 1
ATOM 753 O O . LYS A 1 96 ? 18.226 -0.433 -3.012 1.00 88.56 96 LYS A O 1
ATOM 758 N N . ASN A 1 97 ? 16.221 0.418 -2.435 1.00 91.25 97 ASN A N 1
ATOM 759 C CA . ASN A 1 97 ? 15.456 -0.808 -2.647 1.00 91.25 97 ASN A CA 1
ATOM 760 C C . ASN A 1 97 ? 14.478 -0.670 -3.820 1.00 91.25 97 ASN A C 1
ATOM 762 O O . ASN A 1 97 ? 14.888 -0.576 -4.977 1.00 91.25 97 ASN A O 1
ATOM 766 N N . LEU A 1 98 ? 13.175 -0.707 -3.530 1.00 93.44 98 LEU A N 1
ATOM 767 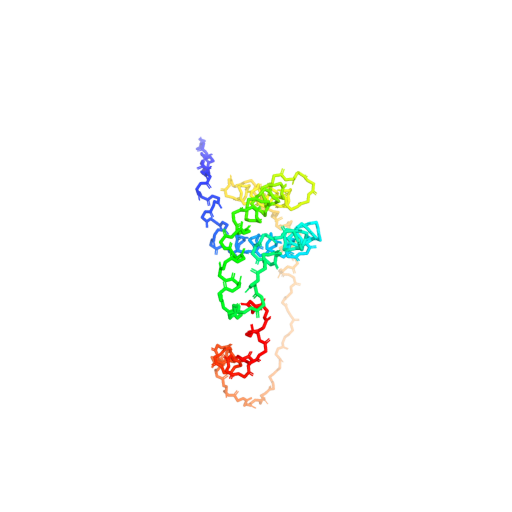C CA . LEU A 1 98 ? 12.133 -0.741 -4.546 1.00 93.44 98 LEU A CA 1
ATOM 768 C C . LEU A 1 98 ? 12.073 0.567 -5.343 1.00 93.44 98 LEU A C 1
ATOM 770 O O . LEU A 1 98 ? 11.898 0.502 -6.554 1.00 93.44 98 LEU A O 1
ATOM 774 N N . GLY A 1 99 ? 12.276 1.727 -4.711 1.00 94.56 99 GLY A N 1
ATOM 775 C CA . GLY A 1 99 ? 12.323 3.017 -5.410 1.00 94.56 99 GLY A CA 1
ATOM 776 C C . GLY A 1 99 ? 13.451 3.105 -6.444 1.00 94.56 99 GLY A C 1
ATOM 777 O O . GLY A 1 99 ? 13.235 3.582 -7.562 1.00 94.56 99 GLY A O 1
ATOM 778 N N . LYS A 1 100 ? 14.617 2.514 -6.150 1.00 95.12 100 LYS A N 1
ATOM 779 C CA . LYS A 1 100 ? 15.684 2.324 -7.143 1.00 95.12 100 LYS A CA 1
ATOM 780 C C . LYS A 1 100 ? 15.243 1.424 -8.293 1.00 95.12 100 LYS A C 1
ATOM 782 O O . LYS A 1 100 ? 15.461 1.767 -9.447 1.00 95.12 100 LYS A O 1
ATOM 787 N N . GLU A 1 101 ? 14.598 0.295 -7.996 1.00 94.94 101 GLU A N 1
ATOM 788 C CA . GLU A 1 101 ? 14.094 -0.614 -9.034 1.00 94.94 101 GLU A CA 1
ATOM 789 C C . GLU A 1 101 ? 13.090 0.089 -9.964 1.00 94.94 101 GLU A C 1
ATOM 791 O O . GLU A 1 101 ? 13.137 -0.091 -11.183 1.00 94.94 101 GLU A O 1
ATOM 796 N N . ILE A 1 102 ? 12.207 0.920 -9.399 1.00 95.31 102 ILE A N 1
ATOM 797 C CA . ILE A 1 102 ? 11.255 1.746 -10.151 1.00 95.31 102 ILE A CA 1
ATOM 798 C C . ILE A 1 102 ? 12.017 2.730 -11.044 1.00 95.31 102 ILE A C 1
ATOM 800 O O . ILE A 1 102 ? 11.769 2.767 -12.249 1.00 95.31 102 ILE A O 1
ATOM 804 N N . SER A 1 103 ? 12.980 3.464 -10.483 1.00 95.75 103 SER A N 1
ATOM 805 C CA . SER A 1 103 ? 13.807 4.432 -11.216 1.00 95.75 103 SER A CA 1
ATOM 806 C C . SER A 1 103 ? 14.574 3.783 -12.372 1.00 95.75 103 SER A C 1
ATOM 808 O O . SER A 1 103 ? 14.466 4.236 -13.511 1.00 95.75 103 SER A O 1
ATOM 810 N N . ASP A 1 104 ? 15.261 2.667 -12.117 1.00 95.25 104 ASP A N 1
ATOM 811 C CA . ASP A 1 104 ? 16.016 1.905 -13.120 1.00 95.25 104 ASP A CA 1
ATOM 812 C C . ASP A 1 104 ? 15.099 1.380 -14.239 1.00 95.25 104 ASP A C 1
ATOM 814 O O . ASP A 1 104 ? 15.493 1.271 -15.404 1.00 95.25 104 ASP A O 1
ATOM 818 N N . THR A 1 105 ? 13.862 1.020 -13.894 1.00 95.75 105 THR A N 1
ATOM 819 C CA . THR A 1 105 ? 12.872 0.525 -14.853 1.00 95.75 105 THR A CA 1
ATOM 820 C C . THR A 1 105 ? 12.350 1.649 -15.746 1.00 95.75 105 THR A C 1
ATOM 822 O O . THR A 1 105 ? 12.330 1.491 -16.968 1.00 95.75 105 THR A O 1
ATOM 825 N N . VAL A 1 106 ? 12.002 2.800 -15.165 1.00 95.12 106 VAL A N 1
ATOM 826 C CA . VAL A 1 106 ? 11.592 4.002 -15.909 1.00 95.12 106 VAL A CA 1
ATOM 827 C C . VAL A 1 106 ? 12.721 4.471 -16.828 1.00 95.12 106 VAL A C 1
ATOM 829 O O . VAL A 1 106 ? 12.492 4.702 -18.015 1.00 95.12 106 VAL A O 1
ATOM 832 N N . GLU A 1 107 ? 13.956 4.538 -16.325 1.00 94.56 107 GLU A N 1
ATOM 833 C CA . GLU A 1 107 ? 15.120 4.949 -17.115 1.00 94.56 107 GLU A CA 1
ATOM 834 C C . GLU A 1 107 ? 15.389 3.981 -18.277 1.00 94.56 107 GLU A C 1
ATOM 836 O O . GLU A 1 107 ? 15.709 4.407 -19.389 1.00 94.56 107 GLU A O 1
ATOM 841 N N . ARG A 1 108 ? 15.221 2.672 -18.059 1.00 94.06 108 ARG A N 1
ATOM 842 C CA . ARG A 1 108 ? 15.359 1.658 -19.112 1.00 94.06 108 ARG A CA 1
ATOM 843 C C . ARG A 1 108 ? 14.336 1.849 -20.226 1.00 94.06 108 ARG A C 1
ATOM 845 O O . ARG A 1 108 ? 14.712 1.806 -21.396 1.00 94.06 108 ARG A O 1
ATOM 852 N N . VAL A 1 109 ? 13.066 2.069 -19.883 1.00 93.62 109 VAL A N 1
ATOM 853 C CA . VAL A 1 109 ? 12.013 2.316 -20.882 1.00 93.62 109 VAL A CA 1
ATOM 854 C C . VAL A 1 109 ? 12.273 3.625 -21.618 1.00 93.62 109 VAL A C 1
ATOM 856 O O . VAL A 1 109 ? 12.226 3.653 -22.845 1.00 93.62 109 VAL A O 1
ATOM 859 N N . TYR A 1 110 ? 12.661 4.679 -20.902 1.00 92.75 110 TYR A N 1
ATOM 860 C CA . TYR A 1 110 ? 13.049 5.944 -21.515 1.00 92.75 110 TYR A CA 1
ATOM 861 C C . TYR A 1 110 ? 14.219 5.783 -22.505 1.00 92.75 110 TYR A C 1
ATOM 863 O O . TYR A 1 110 ? 14.146 6.263 -23.637 1.00 92.75 110 TYR A O 1
ATOM 871 N N . LYS A 1 111 ? 15.285 5.056 -22.137 1.00 91.06 111 LYS A N 1
ATOM 872 C CA . LYS A 1 111 ? 16.429 4.766 -23.028 1.00 91.06 111 LYS A CA 1
ATOM 873 C C . LYS A 1 111 ? 16.018 3.98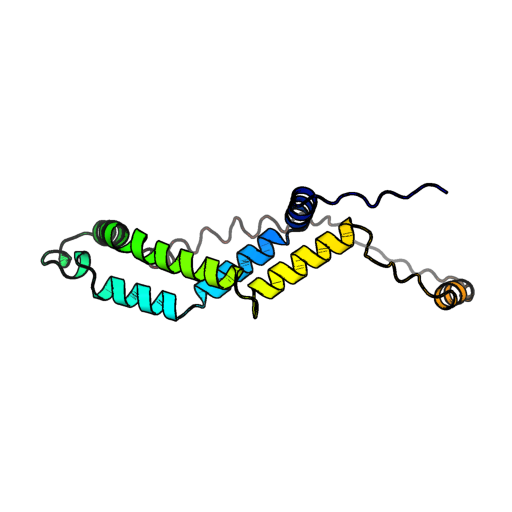2 -24.271 1.00 91.06 111 LYS A C 1
ATOM 875 O O . LYS A 1 111 ? 16.500 4.269 -25.367 1.00 91.06 111 LYS A O 1
ATOM 880 N N . LYS A 1 112 ? 15.111 3.022 -24.108 1.00 90.31 112 LYS A N 1
ATOM 881 C CA . LYS A 1 112 ? 14.560 2.236 -25.211 1.00 90.31 112 LYS A CA 1
ATOM 882 C C . LYS A 1 112 ? 13.762 3.101 -26.188 1.00 90.31 112 LYS A C 1
ATOM 884 O O . LYS A 1 112 ? 13.976 3.007 -27.393 1.00 90.31 112 LYS A O 1
ATOM 889 N N . LEU A 1 113 ? 12.887 3.970 -25.679 1.00 88.50 113 LEU A N 1
ATOM 890 C CA . LEU A 1 113 ? 12.060 4.866 -26.498 1.00 88.50 113 LEU A CA 1
ATOM 891 C C . LEU A 1 113 ? 12.880 5.972 -27.174 1.00 88.50 113 LEU A C 1
ATOM 893 O O . LEU A 1 113 ? 12.598 6.344 -28.309 1.00 88.50 113 LEU A O 1
ATOM 897 N N . SER A 1 114 ? 13.931 6.461 -26.512 1.00 85.12 114 SER A N 1
ATOM 898 C CA . SER A 1 114 ? 14.805 7.518 -27.046 1.00 85.12 114 SER A CA 1
ATOM 899 C C . SER A 1 114 ? 15.780 7.019 -28.117 1.00 85.12 114 SER A C 1
ATOM 901 O O . SER A 1 114 ? 16.537 7.810 -28.677 1.00 85.12 114 SER A O 1
ATOM 903 N N . GLY A 1 115 ? 15.770 5.717 -28.429 1.00 74.75 115 GLY A N 1
ATOM 904 C CA . GLY A 1 115 ? 16.686 5.114 -29.398 1.00 74.75 115 GLY A CA 1
ATOM 905 C C . GLY A 1 115 ? 18.118 4.950 -28.875 1.00 74.75 115 GLY A C 1
ATOM 906 O O . GLY A 1 115 ? 19.017 4.639 -29.652 1.00 74.75 115 GLY A O 1
ATOM 907 N N . CYS A 1 116 ? 18.339 5.115 -27.566 1.00 55.34 116 CYS A N 1
ATOM 908 C CA . CYS A 1 116 ? 19.611 4.834 -26.893 1.00 55.34 116 CYS A CA 1
ATOM 909 C C . CYS A 1 116 ? 19.822 3.339 -26.602 1.00 55.34 116 CYS A C 1
ATOM 911 O O . CYS A 1 116 ? 20.833 2.960 -26.007 1.00 55.34 116 CYS A O 1
ATOM 913 N N . GLU A 1 117 ? 18.905 2.467 -27.026 1.00 41.47 117 GLU A N 1
ATOM 914 C CA . GLU A 1 117 ? 19.162 1.033 -27.067 1.00 41.47 117 GLU A CA 1
ATOM 915 C C . GLU A 1 117 ? 20.033 0.744 -28.292 1.00 41.47 117 GLU A C 1
ATOM 917 O O . GLU A 1 117 ? 19.548 0.545 -29.406 1.00 41.47 117 GLU A O 1
ATOM 922 N N . GLN A 1 118 ? 21.356 0.761 -28.083 1.00 40.94 118 GLN A N 1
ATOM 923 C CA . GLN A 1 118 ? 22.294 0.111 -28.988 1.00 40.94 118 GLN A CA 1
ATOM 924 C C . GLN A 1 118 ? 21.807 -1.320 -29.186 1.00 40.94 118 GLN A C 1
ATOM 926 O O . GLN A 1 118 ? 22.024 -2.198 -28.352 1.00 40.94 118 GLN A O 1
ATOM 931 N N . THR A 1 119 ? 21.157 -1.558 -30.322 1.00 39.97 119 THR A N 1
ATOM 932 C CA . THR A 1 119 ? 21.081 -2.881 -30.911 1.00 39.97 119 THR A CA 1
ATOM 933 C C . THR A 1 119 ? 22.520 -3.363 -30.982 1.00 39.97 119 THR A C 1
ATOM 935 O O . THR A 1 119 ? 23.300 -2.865 -31.799 1.00 39.97 119 THR A O 1
ATOM 938 N N . VAL A 1 120 ? 22.906 -4.279 -30.094 1.00 47.53 120 VAL A N 1
ATOM 939 C CA . VAL A 1 120 ? 24.119 -5.065 -30.274 1.00 47.53 120 VAL A CA 1
ATOM 940 C C . VAL A 1 120 ? 23.879 -5.817 -31.574 1.00 47.53 120 VAL A C 1
ATOM 942 O O . VAL A 1 120 ? 23.198 -6.840 -31.606 1.00 47.53 120 VAL A O 1
ATOM 945 N N . LEU A 1 121 ? 24.330 -5.224 -32.680 1.00 48.44 121 LEU A N 1
ATOM 946 C CA . LEU A 1 121 ? 24.309 -5.857 -33.982 1.00 48.44 121 LEU A CA 1
ATOM 947 C C . LEU A 1 121 ? 25.003 -7.209 -33.795 1.00 48.44 121 LEU A C 1
ATOM 949 O O . LEU A 1 121 ? 26.098 -7.239 -33.219 1.00 48.44 121 LEU A O 1
ATOM 953 N N . PRO A 1 122 ? 24.404 -8.331 -34.232 1.00 42.69 122 PRO A N 1
ATOM 954 C CA . PRO A 1 122 ? 25.118 -9.590 -34.224 1.00 42.69 122 PRO A CA 1
ATOM 955 C C . PRO A 1 122 ? 26.390 -9.377 -35.039 1.00 42.69 122 PRO A C 1
ATOM 957 O O . PRO A 1 122 ? 26.346 -8.982 -36.205 1.00 42.69 122 PRO A O 1
ATOM 960 N N . THR A 1 123 ? 27.531 -9.580 -34.387 1.00 54.97 123 THR A N 1
ATOM 961 C CA . THR A 1 123 ? 28.859 -9.495 -34.988 1.00 54.97 123 THR A CA 1
ATOM 962 C C . THR A 1 123 ? 28.836 -10.281 -36.309 1.00 54.97 123 THR A C 1
ATOM 964 O O . THR A 1 123 ? 28.223 -11.353 -36.339 1.00 54.97 123 THR A O 1
ATOM 967 N N . PRO A 1 124 ? 29.497 -9.830 -37.393 1.00 56.16 124 PRO A N 1
ATOM 968 C CA . PRO A 1 124 ? 29.487 -10.525 -38.691 1.00 56.16 124 PRO A CA 1
ATOM 969 C C . PRO A 1 124 ? 29.793 -12.037 -38.618 1.00 56.16 124 PRO A C 1
ATOM 971 O O . PRO A 1 124 ? 29.349 -12.813 -39.464 1.00 56.16 124 PRO A O 1
ATOM 974 N N . ALA A 1 125 ? 30.479 -12.480 -37.558 1.00 57.53 125 ALA A N 1
ATOM 975 C CA . ALA A 1 125 ? 30.719 -13.882 -37.226 1.00 57.53 125 ALA A CA 1
ATOM 976 C C . ALA A 1 125 ? 29.440 -14.735 -37.044 1.00 57.53 125 ALA A C 1
ATOM 978 O O . ALA A 1 125 ? 29.419 -15.896 -37.453 1.00 57.53 125 ALA A O 1
ATOM 979 N N . ALA A 1 126 ? 28.356 -14.186 -36.483 1.00 52.09 126 ALA A N 1
ATOM 980 C CA . ALA A 1 126 ? 27.105 -14.921 -36.261 1.00 52.09 126 ALA A CA 1
ATOM 981 C C . ALA A 1 126 ? 26.312 -15.153 -37.562 1.00 52.09 126 ALA A C 1
ATOM 983 O O . ALA A 1 126 ? 25.603 -16.151 -37.696 1.00 52.09 126 ALA A O 1
ATOM 984 N N . ILE A 1 127 ? 26.467 -14.263 -38.548 1.00 57.31 127 ILE A N 1
ATOM 985 C CA . ILE A 1 127 ? 25.841 -14.396 -39.872 1.00 57.31 127 ILE A CA 1
ATOM 986 C C . ILE A 1 127 ? 26.560 -15.483 -40.688 1.00 57.31 127 ILE A C 1
ATOM 988 O O . ILE A 1 127 ? 25.906 -16.308 -41.327 1.00 57.31 127 ILE A O 1
ATOM 992 N N . LEU A 1 128 ? 27.894 -15.557 -40.596 1.00 56.28 128 LEU A N 1
ATOM 993 C CA . LEU A 1 128 ? 28.702 -16.564 -41.299 1.00 56.28 128 LEU A CA 1
ATOM 994 C C . LEU A 1 128 ? 28.443 -18.003 -40.823 1.00 56.28 128 LEU A C 1
ATOM 996 O O . LEU A 1 128 ? 28.450 -18.926 -41.637 1.00 56.28 128 LEU A O 1
ATOM 1000 N N . LEU A 1 129 ? 28.146 -18.210 -39.537 1.00 57.56 129 LEU A N 1
ATOM 1001 C CA . LEU A 1 129 ? 27.777 -19.531 -39.008 1.00 57.56 129 LEU A CA 1
ATOM 1002 C C . LEU A 1 129 ? 26.427 -20.039 -39.539 1.00 57.56 129 LEU A C 1
ATOM 1004 O O . LEU A 1 129 ? 26.218 -21.247 -39.619 1.00 57.56 129 LEU A O 1
ATOM 1008 N N . ARG A 1 130 ? 25.524 -19.139 -39.947 1.00 51.19 130 ARG A N 1
ATOM 1009 C CA . ARG A 1 130 ? 24.185 -19.497 -40.443 1.00 51.19 130 ARG A CA 1
ATOM 1010 C C . ARG A 1 130 ? 24.178 -19.942 -41.909 1.00 51.19 130 ARG A C 1
ATOM 1012 O O . ARG A 1 130 ? 23.278 -20.670 -42.308 1.00 51.19 130 ARG A O 1
ATOM 1019 N N . LEU A 1 131 ? 25.186 -19.547 -42.690 1.00 52.16 131 LEU A N 1
ATOM 1020 C CA . LEU A 1 131 ? 25.342 -19.938 -44.099 1.00 52.16 131 LEU A CA 1
ATOM 1021 C C . LEU A 1 131 ? 26.140 -21.240 -44.285 1.00 52.16 131 LEU A C 1
ATOM 1023 O O . LEU A 1 131 ? 26.175 -21.792 -45.380 1.00 52.16 131 LEU A O 1
ATOM 1027 N N . ARG A 1 132 ? 26.761 -21.766 -43.221 1.00 48.53 132 ARG A N 1
ATOM 1028 C CA . ARG A 1 132 ? 27.592 -22.980 -43.256 1.00 48.53 132 ARG A CA 1
ATOM 1029 C C . ARG A 1 132 ? 26.873 -24.187 -42.646 1.00 48.53 132 ARG A C 1
ATOM 1031 O O . ARG A 1 132 ? 27.430 -24.883 -41.803 1.00 48.53 132 ARG A O 1
ATOM 1038 N N . GLY A 1 133 ? 25.619 -24.410 -43.032 1.00 45.44 133 GLY A N 1
ATOM 1039 C CA . GLY A 1 133 ? 24.774 -25.412 -42.382 1.00 45.44 133 GLY A CA 1
ATOM 1040 C C . GLY A 1 133 ? 23.636 -25.966 -43.230 1.00 45.44 133 GLY A C 1
ATOM 1041 O O . GLY A 1 133 ? 22.564 -26.204 -42.688 1.00 45.44 133 GLY A O 1
ATOM 1042 N N . GLU A 1 134 ? 23.840 -26.199 -44.528 1.00 46.75 134 GLU A N 1
ATOM 1043 C CA . GLU A 1 134 ? 22.934 -27.044 -45.315 1.00 46.75 134 GLU A CA 1
ATOM 1044 C C . GLU A 1 134 ? 23.647 -28.318 -45.768 1.00 46.75 134 GLU A C 1
ATOM 1046 O O . GLU A 1 134 ? 24.548 -28.292 -46.603 1.00 46.75 134 GLU A O 1
ATOM 1051 N N . GLY A 1 135 ? 23.222 -29.456 -45.215 1.00 43.50 135 GLY A N 1
ATOM 1052 C CA . GLY A 1 135 ? 23.616 -30.761 -45.732 1.00 43.50 135 GLY A CA 1
ATOM 1053 C C . GLY A 1 135 ? 23.329 -31.940 -44.806 1.00 43.50 135 GLY A C 1
ATOM 1054 O O . GLY A 1 135 ? 24.272 -32.465 -44.234 1.00 43.50 135 GLY A O 1
ATOM 1055 N N . ALA A 1 136 ? 22.067 -32.394 -44.704 1.00 39.12 136 ALA A N 1
ATOM 1056 C CA . ALA A 1 136 ? 21.715 -33.827 -44.585 1.00 39.12 136 ALA A CA 1
ATOM 1057 C C . ALA A 1 136 ? 20.189 -34.097 -44.496 1.00 39.12 136 ALA A C 1
ATOM 1059 O O . ALA A 1 136 ? 19.559 -34.016 -43.450 1.00 39.12 136 ALA A O 1
ATOM 1060 N N . LYS A 1 137 ? 19.627 -34.448 -45.657 1.00 37.81 137 LYS A N 1
ATOM 1061 C CA . LYS A 1 137 ? 18.548 -35.409 -45.985 1.00 37.81 137 LYS A CA 1
ATOM 1062 C C . LYS A 1 137 ? 17.591 -35.949 -44.884 1.00 37.81 137 LYS A C 1
ATOM 1064 O O . LYS A 1 137 ? 17.967 -36.718 -44.011 1.00 37.81 137 LYS A O 1
ATOM 1069 N N . ARG A 1 138 ? 16.298 -35.668 -45.129 1.00 38.97 138 ARG A N 1
ATOM 1070 C CA . ARG A 1 138 ? 15.044 -36.454 -44.948 1.00 38.97 138 ARG A CA 1
ATOM 1071 C C . ARG A 1 138 ? 15.114 -37.816 -44.225 1.00 38.97 138 ARG A C 1
ATOM 1073 O O . ARG A 1 138 ? 15.700 -38.753 -44.754 1.00 38.97 138 ARG A O 1
ATOM 1080 N N . SER A 1 139 ? 14.239 -38.011 -43.228 1.00 33.59 139 SER A N 1
ATOM 1081 C CA . SER A 1 139 ? 13.386 -39.214 -43.169 1.00 33.59 139 SER A CA 1
ATOM 1082 C C . SER A 1 139 ? 12.127 -39.009 -42.318 1.00 33.59 139 SER A C 1
ATOM 1084 O O . SER A 1 139 ? 12.157 -38.505 -41.201 1.00 33.59 139 SER A O 1
ATOM 1086 N N . MET A 1 140 ? 11.005 -39.407 -42.908 1.00 29.98 140 MET A N 1
ATOM 1087 C CA . MET A 1 140 ? 9.628 -39.296 -42.445 1.00 29.98 140 MET A CA 1
ATOM 1088 C C . MET A 1 140 ? 9.252 -40.524 -41.602 1.00 29.98 140 MET A C 1
ATOM 1090 O O . MET 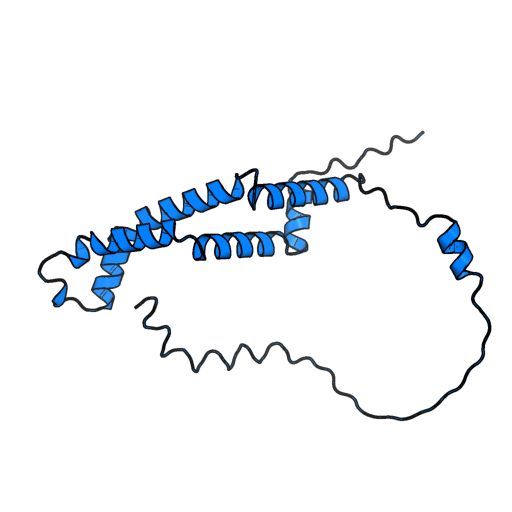A 1 140 ? 9.371 -41.651 -42.078 1.00 29.98 140 MET A O 1
ATOM 1094 N N . ARG A 1 141 ? 8.676 -40.330 -40.406 1.00 41.94 141 ARG A N 1
ATOM 1095 C CA . ARG A 1 141 ? 7.818 -41.341 -39.760 1.00 41.94 141 ARG A CA 1
ATOM 1096 C C . ARG A 1 141 ? 6.542 -40.710 -39.204 1.00 41.94 141 ARG A C 1
ATOM 1098 O O . ARG A 1 141 ? 6.553 -39.891 -38.296 1.00 41.94 141 ARG A O 1
ATOM 1105 N N . ARG A 1 142 ? 5.429 -41.128 -39.811 1.00 40.44 142 ARG A N 1
ATOM 1106 C CA . ARG A 1 142 ? 4.035 -40.862 -39.438 1.00 40.44 142 ARG A CA 1
ATOM 1107 C C . ARG A 1 142 ? 3.651 -41.608 -38.153 1.00 40.44 142 ARG A C 1
ATOM 1109 O O . ARG A 1 142 ? 3.876 -42.813 -38.088 1.00 40.44 142 ARG A O 1
ATOM 1116 N N . ARG A 1 143 ? 2.917 -40.944 -37.252 1.00 36.56 143 ARG A N 1
ATOM 1117 C CA . ARG A 1 143 ? 1.603 -41.332 -36.661 1.00 36.56 143 ARG A CA 1
ATOM 1118 C C . ARG A 1 143 ? 1.307 -40.345 -35.512 1.00 36.56 143 ARG A C 1
ATOM 1120 O O . ARG A 1 143 ? 2.188 -40.153 -34.695 1.00 36.56 143 ARG A O 1
ATOM 1127 N N . LYS A 1 144 ? 0.211 -39.582 -35.409 1.00 38.66 144 LYS A N 1
ATOM 1128 C CA . LYS A 1 144 ? -1.256 -39.720 -35.604 1.00 38.66 144 LYS A CA 1
ATOM 1129 C C . LYS A 1 144 ? -1.939 -39.625 -34.222 1.00 38.66 144 LYS A C 1
ATOM 1131 O O . LYS A 1 144 ? -1.637 -40.451 -33.368 1.00 38.66 144 LYS A O 1
ATOM 1136 N N . ARG A 1 145 ? -2.939 -38.725 -34.130 1.00 34.88 145 ARG A N 1
ATOM 1137 C CA . ARG A 1 145 ? -3.889 -38.420 -33.020 1.00 34.88 145 ARG A CA 1
ATOM 1138 C C . ARG A 1 145 ? -3.350 -37.406 -31.995 1.00 34.88 145 ARG A C 1
ATOM 1140 O O . ARG A 1 145 ? -2.194 -37.496 -31.635 1.00 34.88 145 ARG A O 1
ATOM 1147 N N . LEU A 1 146 ? -4.099 -36.421 -31.499 1.00 37.41 146 LEU A N 1
ATOM 1148 C CA . LEU A 1 146 ? -5.540 -36.144 -31.510 1.00 37.41 146 LEU A CA 1
ATOM 1149 C C . LEU A 1 146 ? -5.730 -34.626 -31.303 1.00 37.41 146 LEU A C 1
ATOM 1151 O O . LEU A 1 146 ? -4.992 -34.019 -30.532 1.00 37.41 146 LEU A O 1
ATOM 1155 N N . TRP A 1 147 ? -6.712 -34.032 -31.979 1.00 29.66 147 TRP A N 1
ATOM 1156 C CA . TRP A 1 147 ? -7.254 -32.701 -31.681 1.00 29.66 147 TRP A CA 1
ATOM 1157 C C . TRP A 1 147 ? -7.646 -32.567 -30.206 1.00 29.66 147 TRP A C 1
ATOM 1159 O O . TRP A 1 147 ? -8.361 -33.457 -29.767 1.00 29.66 147 TRP A O 1
ATOM 1169 N N . ILE A 1 148 ? -7.305 -31.453 -29.531 1.00 44.19 148 ILE A N 1
ATOM 1170 C CA . ILE A 1 148 ? -8.212 -30.663 -28.658 1.00 44.19 148 ILE A CA 1
ATOM 1171 C C . ILE A 1 148 ? -7.678 -29.207 -28.554 1.00 44.19 148 ILE A C 1
ATOM 1173 O O . ILE A 1 148 ? -6.596 -29.007 -27.997 1.00 44.19 148 ILE A O 1
ATOM 1177 N N . PRO A 1 149 ? -8.418 -28.182 -29.025 1.00 37.91 149 PRO A N 1
ATOM 1178 C CA . PRO A 1 149 ? -8.196 -26.775 -28.672 1.00 37.91 149 PRO A CA 1
ATOM 1179 C C . PRO A 1 149 ? -8.435 -26.544 -27.173 1.00 37.91 149 PRO A C 1
ATOM 1181 O O . PRO A 1 149 ? -9.472 -26.935 -26.642 1.00 37.91 149 PRO A O 1
ATOM 1184 N N . ARG A 1 150 ? -7.482 -25.926 -26.465 1.00 40.12 150 ARG A N 1
ATOM 1185 C CA . ARG A 1 150 ? -7.572 -25.698 -25.011 1.00 40.12 150 ARG A CA 1
ATOM 1186 C C . ARG A 1 150 ? -7.732 -24.217 -24.663 1.00 40.12 150 ARG A C 1
ATOM 1188 O O . ARG A 1 150 ? -6.962 -23.657 -23.890 1.00 40.12 150 ARG A O 1
ATOM 1195 N N . GLU A 1 151 ? -8.820 -23.632 -25.151 1.00 46.50 151 GLU A N 1
ATOM 1196 C CA . GLU A 1 151 ? -9.635 -22.729 -24.331 1.00 46.50 151 GLU A CA 1
ATOM 1197 C C . GLU A 1 151 ? -10.177 -23.538 -23.145 1.00 46.50 151 GLU A C 1
ATOM 1199 O O . GLU A 1 151 ? -11.134 -24.296 -23.268 1.00 46.50 151 GLU A O 1
ATOM 1204 N N . ARG A 1 152 ? -9.476 -23.470 -22.010 1.00 44.50 152 ARG A N 1
ATOM 1205 C CA . ARG A 1 152 ? -9.961 -23.794 -20.654 1.00 44.50 152 ARG A CA 1
ATOM 1206 C C . ARG A 1 152 ? -8.813 -23.588 -19.666 1.00 44.50 152 ARG A C 1
ATOM 1208 O O . ARG A 1 152 ? -8.254 -24.536 -19.116 1.00 44.50 152 ARG A O 1
ATOM 1215 N N . ARG A 1 153 ? -8.459 -22.327 -19.426 1.00 40.91 153 ARG A N 1
ATOM 1216 C CA . ARG A 1 153 ? -7.822 -21.926 -18.162 1.00 40.91 153 ARG A CA 1
ATOM 1217 C C . ARG A 1 153 ? -8.558 -20.807 -17.415 1.00 40.91 153 ARG A C 1
ATOM 1219 O O . ARG A 1 153 ? -8.145 -20.496 -16.309 1.00 40.91 153 ARG A O 1
ATOM 1226 N N . ASP A 1 154 ? -9.728 -20.383 -17.905 1.00 46.31 154 ASP A N 1
ATOM 1227 C CA . ASP A 1 154 ? -10.544 -19.319 -17.287 1.00 46.31 154 ASP A CA 1
ATOM 1228 C C . ASP A 1 154 ? -11.827 -19.775 -16.574 1.00 46.31 154 ASP A C 1
ATOM 1230 O O . ASP A 1 154 ? -12.633 -18.958 -16.139 1.00 46.31 154 ASP A O 1
ATOM 1234 N N . LEU A 1 155 ? -12.023 -21.081 -16.362 1.00 40.22 155 LEU A N 1
ATOM 1235 C CA . LEU A 1 155 ? -13.175 -21.582 -15.589 1.00 40.22 155 LEU A CA 1
ATOM 1236 C C . LEU A 1 155 ? -12.803 -22.278 -14.274 1.00 40.22 155 LEU A C 1
ATOM 1238 O O . LEU A 1 155 ? -13.693 -22.648 -13.513 1.00 40.22 155 LEU A O 1
ATOM 1242 N N . ARG A 1 156 ? -11.508 -22.393 -13.939 1.00 42.41 156 ARG A N 1
ATOM 1243 C CA . ARG A 1 156 ? -11.090 -22.915 -12.624 1.00 42.41 156 ARG A CA 1
ATOM 1244 C C . ARG A 1 156 ? -11.173 -21.866 -11.505 1.00 42.41 156 ARG A C 1
ATOM 1246 O O . ARG A 1 156 ? -11.282 -22.247 -10.347 1.00 42.41 156 ARG A O 1
ATOM 1253 N N . TRP A 1 157 ? -11.239 -20.576 -11.837 1.00 37.00 157 TRP A N 1
ATOM 1254 C CA . TRP A 1 157 ? -11.405 -19.501 -10.848 1.00 37.00 157 TRP A CA 1
ATOM 1255 C C . TRP A 1 157 ? -12.862 -19.118 -10.553 1.00 37.00 157 TRP A C 1
ATOM 1257 O O . TRP A 1 157 ? -13.109 -18.385 -9.604 1.00 37.00 157 TRP A O 1
ATOM 1267 N N . ARG A 1 158 ? -13.852 -19.658 -11.285 1.00 45.69 158 ARG A N 1
ATOM 1268 C CA . ARG A 1 158 ? -15.279 -19.358 -11.035 1.00 45.69 158 ARG A CA 1
ATOM 1269 C C . ARG A 1 158 ? -16.020 -20.416 -10.202 1.00 45.69 158 ARG A C 1
ATOM 1271 O O . ARG A 1 158 ? -17.139 -20.165 -9.774 1.00 45.69 158 ARG A O 1
ATOM 1278 N N . LEU A 1 159 ? -15.397 -21.566 -9.917 1.00 44.75 159 LEU A N 1
ATOM 1279 C CA . LEU A 1 159 ? -15.983 -22.622 -9.069 1.00 44.75 159 LEU A CA 1
ATOM 1280 C C . LEU A 1 159 ? -15.130 -23.019 -7.851 1.00 44.75 159 LEU A C 1
ATOM 1282 O O . LEU A 1 159 ? -15.616 -23.749 -6.997 1.00 44.75 159 LEU A O 1
ATOM 1286 N N . ALA A 1 160 ? -13.917 -22.476 -7.699 1.00 40.56 160 ALA A N 1
ATOM 1287 C CA . ALA A 1 160 ? -13.176 -22.543 -6.432 1.00 40.56 160 ALA A CA 1
ATOM 1288 C C . ALA A 1 160 ? -13.571 -21.423 -5.436 1.00 40.56 160 ALA A C 1
ATOM 1290 O O . ALA A 1 160 ? -13.161 -21.456 -4.287 1.00 40.56 160 ALA A O 1
ATOM 1291 N N . GLY A 1 161 ? -14.410 -20.457 -5.844 1.00 40.16 161 GLY A N 1
ATOM 1292 C CA . GLY A 1 161 ? -14.832 -19.300 -5.029 1.00 40.16 161 GLY A CA 1
ATOM 1293 C C . GLY A 1 161 ? -16.188 -19.432 -4.314 1.00 40.16 161 GLY A C 1
ATOM 1294 O O . GLY A 1 161 ? -16.771 -18.425 -3.902 1.00 40.16 161 GLY A O 1
ATOM 1295 N N . GLN A 1 162 ? -16.741 -20.645 -4.200 1.00 48.44 162 GLN A N 1
ATOM 1296 C CA . GLN A 1 162 ? -17.991 -20.895 -3.457 1.00 48.44 162 GLN A CA 1
ATOM 1297 C C . GLN A 1 162 ? -17.846 -21.864 -2.269 1.00 48.44 162 GLN A C 1
ATOM 1299 O O . GLN A 1 162 ? -18.827 -22.098 -1.575 1.00 48.44 162 GLN A O 1
ATOM 1304 N N . GLY A 1 163 ? -16.636 -22.355 -1.970 1.00 41.16 163 GLY A N 1
ATOM 1305 C CA . GLY A 1 163 ? -16.375 -23.237 -0.819 1.00 41.16 163 GLY A CA 1
ATOM 1306 C C . GLY A 1 163 ? -15.619 -22.602 0.356 1.00 41.16 163 GLY A C 1
ATOM 1307 O O . GLY A 1 163 ? -15.663 -23.139 1.455 1.00 41.16 163 GLY A O 1
ATOM 1308 N N . GLU A 1 164 ? -14.968 -21.450 0.167 1.00 38.47 164 GLU A N 1
ATOM 1309 C CA . GLU A 1 164 ? -14.187 -20.769 1.221 1.00 38.47 164 GLU A CA 1
ATOM 1310 C C . GLU A 1 164 ? -14.867 -19.515 1.784 1.00 38.47 164 GLU A C 1
ATOM 1312 O O . GLU A 1 164 ? -14.304 -18.773 2.584 1.00 38.47 164 GLU A O 1
ATOM 1317 N N . ARG A 1 165 ? -16.154 -19.330 1.470 1.00 43.84 165 ARG A N 1
ATOM 1318 C CA . ARG A 1 165 ? -16.972 -18.225 1.992 1.00 43.84 165 ARG A CA 1
ATOM 1319 C C . ARG A 1 165 ? -17.438 -18.416 3.446 1.00 43.84 165 ARG A C 1
ATOM 1321 O O . ARG A 1 165 ? -18.278 -17.662 3.916 1.00 43.84 165 ARG A O 1
ATOM 1328 N N . ALA A 1 166 ? -16.893 -19.400 4.163 1.00 41.84 166 ALA A N 1
ATOM 1329 C CA . ALA A 1 166 ? -17.191 -19.639 5.578 1.00 41.84 166 ALA A CA 1
ATOM 1330 C C . ALA A 1 166 ? -15.962 -19.562 6.503 1.00 41.84 166 ALA A C 1
ATOM 1332 O O . ALA A 1 166 ? -16.112 -19.750 7.707 1.00 41.84 166 ALA A O 1
ATOM 1333 N N . LYS A 1 167 ? -14.756 -19.273 5.986 1.00 41.03 167 LYS A N 1
ATOM 1334 C CA . LYS A 1 167 ? -13.558 -19.108 6.837 1.00 41.03 167 LYS A CA 1
ATOM 1335 C C . LYS A 1 167 ? -12.852 -17.760 6.700 1.00 41.03 167 LYS A C 1
ATOM 1337 O O . LYS A 1 167 ? -12.190 -17.349 7.644 1.00 41.03 167 LYS A O 1
ATOM 1342 N N . GLU A 1 168 ? -13.102 -17.004 5.633 1.00 37.75 168 GLU A N 1
ATOM 1343 C CA . GLU A 1 168 ? -12.632 -15.611 5.534 1.00 37.75 168 GLU A CA 1
ATOM 1344 C C . GLU A 1 168 ? -13.656 -14.568 6.006 1.00 37.75 168 GLU A C 1
ATOM 1346 O O . GLU A 1 168 ? -13.333 -13.387 6.097 1.00 37.75 168 GLU A O 1
ATOM 1351 N N . SER A 1 169 ? -14.848 -14.992 6.444 1.00 36.47 169 SER A N 1
ATOM 1352 C CA . SER A 1 169 ? -15.776 -14.109 7.171 1.00 36.47 169 SER A CA 1
ATOM 1353 C C . SER A 1 169 ? -15.349 -13.852 8.626 1.00 36.47 169 SER A C 1
ATOM 1355 O O . SER A 1 169 ? -16.107 -13.240 9.366 1.00 36.47 169 SER A O 1
ATOM 1357 N N . CYS A 1 170 ? -14.162 -14.306 9.048 1.00 37.16 170 CYS A N 1
ATOM 1358 C CA . CYS A 1 170 ? -13.593 -14.009 10.366 1.00 37.16 170 CYS A CA 1
ATOM 1359 C C . CYS A 1 170 ? -12.306 -13.170 10.316 1.00 37.16 170 CYS A C 1
ATOM 1361 O O . CYS A 1 170 ? -11.814 -12.821 11.381 1.00 37.16 170 CYS A O 1
ATOM 1363 N N . LEU A 1 171 ? -11.770 -12.827 9.133 1.00 42.81 171 LEU A N 1
ATOM 1364 C CA . LEU A 1 171 ? -10.527 -12.037 9.026 1.00 42.81 171 LEU A CA 1
ATOM 1365 C C . LEU A 1 171 ? -10.731 -10.570 8.608 1.00 42.81 171 LEU A C 1
ATOM 1367 O O . LEU A 1 171 ? -9.807 -9.773 8.699 1.00 42.81 171 LEU A O 1
ATOM 1371 N N . TRP A 1 172 ? -11.956 -10.210 8.231 1.00 41.09 172 TRP A N 1
ATOM 1372 C CA . TRP A 1 172 ? -12.501 -8.841 8.319 1.00 41.09 172 TRP A CA 1
ATOM 1373 C C . TRP A 1 172 ? -13.756 -8.833 9.210 1.00 41.09 172 TRP A C 1
ATOM 1375 O O . TRP A 1 172 ? -14.738 -8.143 8.955 1.00 41.09 172 TRP A O 1
ATOM 1385 N N . MET A 1 173 ? -13.712 -9.786 10.141 1.00 35.38 173 MET A N 1
ATOM 1386 C CA . MET A 1 173 ? -14.620 -10.156 11.207 1.00 35.38 173 MET A CA 1
ATOM 1387 C C . MET A 1 173 ? -14.411 -9.393 12.472 1.00 35.38 173 MET A C 1
ATOM 1389 O O . MET A 1 173 ? -13.694 -9.992 13.306 1.00 35.38 173 MET A O 1
#

Radius of gyration: 28.49 Å; chains: 1; bounding box: 54×57×75 Å

Secondary structure (DSSP, 8-state):
----------HHHHHHHHHHTTHHHHHHHHHHHHHHH-HHHHHHHHHHHHT-HHHHSTTGGGS-HHHHHHHHHHHHHHHHHHHHHHHHHHHHS-SSSHHHHHHHHHHHHHHHHTT-----PPPHHHHHHHHS--------------------SSSSTTTSSSSSTTTGGGT--

Sequence (173 aa):
MSVMGSPMVSPEDVLESLMNDGTVDSIRLKIINQLKANEELKNYTISMVERSKVLNTPGAEKQTKRELFDALRQELETSVLEKASRAVWELILDDKNLGKEISDTVERVYKKLSGCEQTVLPTPAAILLRLRGEGAKRSMRRRKRLWIPRERRDLRWRLAGQGERAKESCLWM

Foldseek 3Di:
DDDPPQPPDDLVNLVVVCVVVCVVVVLVVVLVVVLVVPVVLVVVLVVCLVVDCCCVPPCNVVDDPVVSLVVSCVRCVVVSVVVSVVVSVCQCCDCPPSVVVVVVSSVVSVCVSSVVPPPPPPDVVVVVVVVPDDDDDDDDDDDDDDDDDDPPPPCVVVPVPPPCPPPCVPVSD

pLDDT: mean 74.95, std 24.58, range [29.66, 96.81]